Protein AF-A0A5C9ES93-F1 (afdb_monomer_lite)

Foldseek 3Di:
DDPVLVVQVVVCVVVPWDFDPDADPPPRATWIADPVRWIDGSVVRGTDDDDDDPDDDDDDDDDDDDDDDDDDDDPDPPVVVVLVVLVVVLVVVLVVLVVVLVPDDDPVVNVVSVVVNVVSVVVVQVSCVVVPHDDDDD

Radius of gyration: 21.23 Å; chains: 1; bounding box: 51×42×52 Å

pLDDT: mean 73.89, std 20.6, range [29.44, 94.56]

Structure (mmCIF, N/CA/C/O backbone):
data_AF-A0A5C9ES93-F1
#
_entry.id   AF-A0A5C9ES93-F1
#
loop_
_atom_site.group_PDB
_atom_site.id
_atom_site.type_symbol
_atom_site.label_atom_id
_atom_site.label_alt_id
_atom_site.label_comp_id
_atom_site.label_asym_id
_atom_site.label_entity_id
_atom_site.label_seq_id
_atom_site.pdbx_PDB_ins_code
_atom_site.Cartn_x
_atom_site.Cartn_y
_atom_site.Cartn_z
_atom_site.occupancy
_atom_site.B_iso_or_equiv
_atom_site.auth_seq_id
_atom_site.auth_comp_id
_atom_site.auth_asym_id
_atom_site.auth_atom_id
_atom_site.pdbx_PDB_model_num
ATOM 1 N N . MET A 1 1 ? -22.570 -1.739 -1.553 1.00 59.31 1 MET A N 1
ATOM 2 C CA . MET A 1 1 ? -22.342 -1.271 -0.170 1.00 59.31 1 MET A CA 1
ATOM 3 C C . MET A 1 1 ? -23.435 -1.861 0.704 1.00 59.31 1 MET A C 1
ATOM 5 O O . MET A 1 1 ? -24.601 -1.705 0.367 1.00 59.31 1 MET A O 1
ATOM 9 N N . ASP A 1 2 ? -23.072 -2.603 1.748 1.00 74.12 2 ASP A N 1
ATOM 10 C CA . ASP A 1 2 ? -24.030 -3.426 2.500 1.00 74.12 2 ASP A CA 1
ATOM 11 C C . ASP A 1 2 ? -24.890 -2.613 3.472 1.00 74.12 2 ASP A C 1
ATOM 13 O O . ASP A 1 2 ? -24.407 -1.670 4.101 1.00 74.12 2 ASP A O 1
ATOM 17 N N . LYS A 1 3 ? -26.145 -3.033 3.673 1.00 81.19 3 LYS A N 1
ATOM 18 C CA . LYS A 1 3 ? -27.113 -2.385 4.580 1.00 81.19 3 LYS A CA 1
ATOM 19 C C . LYS A 1 3 ? -26.547 -2.133 5.986 1.00 81.19 3 LYS A C 1
ATOM 21 O O . LYS A 1 3 ? -26.675 -1.039 6.521 1.00 81.19 3 LYS A O 1
ATOM 26 N N . LYS A 1 4 ? -25.809 -3.105 6.531 1.00 79.00 4 LYS A N 1
ATOM 27 C CA . LYS A 1 4 ? -25.158 -3.010 7.849 1.00 79.00 4 LYS A CA 1
ATOM 28 C C . LYS A 1 4 ? -24.149 -1.854 7.946 1.00 79.00 4 LYS A C 1
ATOM 30 O O . LYS A 1 4 ? -23.982 -1.271 9.015 1.00 79.00 4 LYS A O 1
ATOM 35 N N . ASN A 1 5 ? -23.475 -1.516 6.845 1.00 76.94 5 ASN A N 1
ATOM 36 C CA . ASN A 1 5 ? -22.515 -0.412 6.809 1.00 76.94 5 ASN A CA 1
ATOM 37 C C . ASN A 1 5 ? -23.223 0.947 6.779 1.00 76.94 5 ASN A C 1
ATOM 39 O O . ASN A 1 5 ? -22.760 1.882 7.428 1.00 76.94 5 ASN A O 1
ATOM 43 N N . ILE A 1 6 ? -24.365 1.031 6.094 1.00 85.38 6 ILE A N 1
ATOM 44 C CA . ILE A 1 6 ? -25.202 2.237 6.047 1.00 85.38 6 ILE A CA 1
ATOM 45 C C . ILE A 1 6 ? -25.768 2.542 7.440 1.00 85.38 6 ILE A C 1
ATOM 47 O O . ILE A 1 6 ? -25.639 3.667 7.922 1.00 85.38 6 ILE A O 1
ATOM 51 N N . ASP A 1 7 ? -26.296 1.529 8.132 1.00 87.06 7 ASP A N 1
ATOM 52 C CA . ASP A 1 7 ? -26.845 1.686 9.487 1.00 87.06 7 ASP A CA 1
ATOM 53 C C . ASP A 1 7 ? -25.773 2.170 10.480 1.00 87.06 7 ASP A C 1
ATOM 55 O O . ASP A 1 7 ? -26.003 3.078 11.284 1.00 87.06 7 ASP A O 1
ATOM 59 N N . ARG A 1 8 ? -24.555 1.620 10.375 1.00 86.81 8 ARG A N 1
ATOM 60 C CA . ARG A 1 8 ? -23.407 2.043 11.188 1.00 86.81 8 ARG A CA 1
ATOM 61 C C . ARG A 1 8 ? -23.012 3.496 10.915 1.00 86.81 8 ARG A C 1
ATOM 63 O O . ARG A 1 8 ? -22.729 4.231 11.856 1.00 86.81 8 ARG A O 1
ATOM 70 N N . MET A 1 9 ? -22.997 3.925 9.655 1.00 89.12 9 MET A N 1
ATOM 71 C CA . MET A 1 9 ? -22.690 5.314 9.290 1.00 89.12 9 MET A CA 1
AT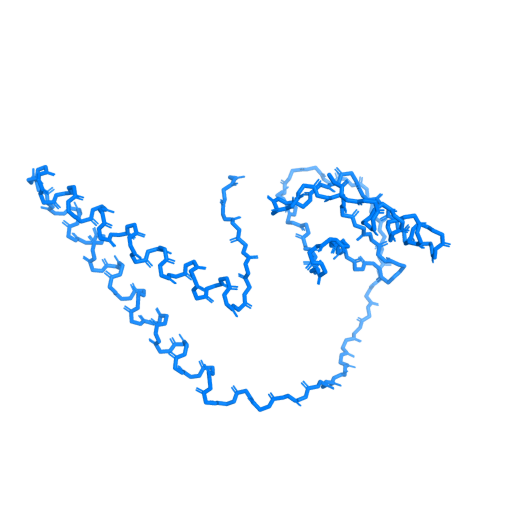OM 72 C C . MET A 1 9 ? -23.747 6.289 9.816 1.00 89.12 9 MET A C 1
ATOM 74 O O . MET A 1 9 ? -23.399 7.346 10.342 1.00 89.12 9 MET A O 1
ATOM 78 N N . ALA A 1 10 ? -25.026 5.912 9.758 1.00 92.19 10 ALA A N 1
ATOM 79 C CA . ALA A 1 10 ? -26.110 6.709 10.321 1.00 92.19 10 ALA A CA 1
ATOM 80 C C . ALA A 1 10 ? -25.997 6.858 11.852 1.00 92.19 10 ALA A C 1
ATOM 82 O O . ALA A 1 10 ? -26.289 7.923 12.394 1.00 92.19 10 ALA A O 1
ATOM 83 N N . GLU A 1 11 ? -25.557 5.818 12.567 1.00 92.12 11 GLU A N 1
ATOM 84 C CA . GLU A 1 11 ? -25.288 5.891 14.013 1.00 92.12 11 GLU A CA 1
ATOM 85 C C . GLU A 1 11 ? -24.100 6.812 14.344 1.00 92.12 11 GLU A C 1
ATOM 87 O O . GLU A 1 11 ? -24.127 7.570 15.315 1.00 92.12 11 GLU A O 1
ATOM 92 N N . LEU A 1 12 ? -23.059 6.811 13.508 1.00 91.56 12 LEU A N 1
ATOM 93 C CA . LEU A 1 12 ? -21.913 7.705 13.683 1.00 91.56 12 LEU A CA 1
ATOM 94 C C . LEU A 1 12 ? -22.305 9.178 13.540 1.00 91.56 12 LEU A C 1
ATOM 96 O O . LEU A 1 12 ? -21.875 9.999 14.352 1.00 91.56 12 LEU A O 1
ATOM 100 N N . LEU A 1 13 ? -23.166 9.503 12.575 1.00 93.38 13 LEU A N 1
ATOM 101 C CA . LEU A 1 13 ? -23.726 10.851 12.450 1.00 93.38 13 LEU A CA 1
ATOM 102 C C . LEU A 1 13 ? -24.568 11.221 13.677 1.00 93.38 13 LEU A C 1
ATOM 104 O O . LEU A 1 13 ? -24.388 12.295 14.247 1.00 93.38 13 LEU A O 1
ATOM 108 N N . ARG A 1 14 ? -25.435 10.312 14.146 1.00 91.62 14 ARG A N 1
ATOM 109 C CA . ARG A 1 14 ? -26.284 10.543 15.330 1.00 91.62 14 ARG A CA 1
ATOM 110 C C . ARG A 1 14 ? -25.485 10.745 16.620 1.00 91.62 14 ARG A C 1
ATOM 112 O O . ARG A 1 14 ? -25.855 11.577 17.440 1.00 91.62 14 ARG A O 1
ATOM 119 N N . SER A 1 15 ? -24.357 10.056 16.779 1.00 92.12 15 SER A N 1
ATOM 120 C CA . SER A 1 15 ? -23.430 10.254 17.909 1.00 92.12 15 SER A CA 1
ATOM 121 C C . SER A 1 15 ? -22.578 11.532 17.797 1.00 92.12 15 SER A C 1
ATOM 123 O O . SER A 1 15 ? -21.845 11.881 18.732 1.00 92.12 15 SER A O 1
ATOM 125 N N . GLY A 1 16 ? -22.720 12.279 16.697 1.00 88.75 16 GLY A N 1
ATOM 126 C CA . GLY A 1 16 ? -22.084 13.571 16.451 1.00 88.75 16 GLY A CA 1
ATOM 127 C C . GLY A 1 16 ? -20.667 13.470 15.889 1.00 88.75 16 GLY A C 1
ATOM 128 O O . GLY A 1 16 ? -19.856 14.353 16.153 1.00 88.75 16 GLY A O 1
ATOM 129 N N . ASN A 1 17 ? -20.356 12.391 15.168 1.00 92.88 17 ASN A N 1
ATOM 130 C CA . ASN A 1 17 ? -19.197 12.352 14.278 1.00 92.88 17 ASN A CA 1
ATOM 131 C C . ASN A 1 17 ? -19.545 13.077 12.973 1.00 92.88 17 ASN A C 1
ATOM 133 O O . ASN A 1 17 ? -20.695 13.061 12.532 1.00 92.88 17 ASN A O 1
ATOM 137 N N . THR A 1 18 ? -18.542 13.652 12.321 1.00 92.81 18 THR A N 1
ATOM 138 C CA . THR A 1 18 ? -18.719 14.399 11.073 1.00 92.81 18 THR A CA 1
ATOM 139 C C . THR A 1 18 ? -18.237 13.565 9.899 1.00 92.81 18 THR A C 1
ATOM 141 O O . THR A 1 18 ? -17.090 13.130 9.890 1.00 92.81 18 THR A O 1
ATOM 144 N N . MET A 1 19 ? -19.081 13.352 8.893 1.00 92.12 19 MET A N 1
ATOM 145 C CA . MET A 1 19 ? -18.634 12.788 7.620 1.00 92.12 19 MET A CA 1
ATOM 146 C C . MET A 1 19 ? -17.818 13.842 6.862 1.00 92.12 19 MET A C 1
ATOM 148 O O . MET A 1 19 ? -18.261 14.978 6.714 1.00 92.12 19 MET A O 1
ATOM 152 N N . LEU A 1 20 ? -16.622 13.478 6.412 1.00 89.81 20 LEU A N 1
ATOM 153 C CA . LEU A 1 20 ? -15.751 14.333 5.614 1.00 89.81 20 LEU A CA 1
ATOM 154 C C . LEU A 1 20 ? -16.002 14.109 4.121 1.00 89.81 20 LEU A C 1
ATOM 156 O O . LEU A 1 20 ? -16.471 13.049 3.714 1.00 89.81 20 LEU A O 1
ATOM 160 N N . ASN A 1 21 ? -15.597 15.072 3.293 1.00 86.75 21 ASN A N 1
ATOM 161 C CA . ASN A 1 21 ? -15.668 14.970 1.831 1.00 86.75 21 ASN A CA 1
ATOM 162 C C . ASN A 1 21 ? -14.543 14.100 1.219 1.00 86.75 21 ASN A C 1
ATOM 164 O O . ASN A 1 21 ? -14.158 14.280 0.068 1.00 86.75 21 ASN A O 1
ATOM 168 N N . TYR A 1 22 ? -13.981 13.176 2.000 1.00 84.00 22 TYR A N 1
ATOM 169 C CA . TYR A 1 22 ? -12.921 12.268 1.572 1.00 84.00 22 TYR A CA 1
ATOM 170 C C . TYR A 1 22 ? -13.434 10.833 1.603 1.00 84.00 22 TYR A C 1
ATOM 172 O O . TYR A 1 22 ? -14.169 10.447 2.515 1.00 84.00 22 TYR A O 1
ATOM 180 N N . SER A 1 23 ? -13.007 10.032 0.631 1.00 86.75 23 SER A N 1
ATOM 181 C CA . SER A 1 23 ? -13.318 8.603 0.560 1.00 86.75 23 SER A CA 1
ATOM 182 C C . SER A 1 23 ? -12.074 7.775 0.858 1.00 86.75 23 SER A C 1
ATOM 184 O O . SER A 1 23 ? -10.960 8.144 0.497 1.00 86.75 23 SER A O 1
ATOM 186 N N . CYS A 1 24 ? -12.255 6.648 1.540 1.00 80.50 24 CYS A N 1
ATOM 187 C CA . CYS A 1 24 ? -11.179 5.713 1.834 1.00 80.50 24 CYS A CA 1
ATOM 188 C C . CYS A 1 24 ? -10.667 5.079 0.525 1.00 80.50 24 CYS A C 1
ATOM 190 O O . CYS A 1 24 ? -11.471 4.442 -0.155 1.00 80.50 24 CYS A O 1
ATOM 192 N N . PRO A 1 25 ? -9.363 5.151 0.196 1.00 80.56 25 PRO A N 1
ATOM 193 C CA . PRO A 1 25 ? -8.829 4.609 -1.063 1.00 80.56 25 PRO A CA 1
ATOM 194 C C . PRO A 1 25 ? -8.956 3.080 -1.174 1.00 80.56 25 PRO A C 1
ATOM 196 O O . PRO A 1 25 ? -8.866 2.518 -2.256 1.00 80.56 25 PRO A O 1
ATOM 199 N N . GLU A 1 26 ? -9.200 2.406 -0.051 1.00 79.62 26 GLU A N 1
ATOM 200 C CA . GLU A 1 26 ? -9.215 0.943 0.058 1.00 79.62 26 GLU A CA 1
ATOM 201 C C . GLU A 1 26 ? -10.606 0.338 -0.133 1.00 79.62 26 GLU A C 1
ATOM 203 O O . GLU A 1 26 ? -10.754 -0.775 -0.624 1.00 79.62 26 GLU A O 1
ATOM 208 N N . CYS A 1 27 ? -11.646 1.048 0.309 1.00 81.38 27 CYS A N 1
ATOM 209 C CA . CYS A 1 27 ? -13.019 0.529 0.306 1.00 81.38 27 CYS A CA 1
ATOM 210 C C . CYS A 1 27 ? -14.049 1.511 -0.256 1.00 81.38 27 CYS A C 1
ATOM 212 O O . CYS A 1 27 ? -15.235 1.192 -0.302 1.00 81.38 27 CYS A O 1
ATOM 214 N N . ASN A 1 28 ? -13.608 2.707 -0.648 1.00 84.25 28 ASN A N 1
ATOM 215 C CA . ASN A 1 28 ? -14.425 3.798 -1.168 1.00 84.25 28 ASN A CA 1
ATOM 216 C C . ASN A 1 28 ? -15.548 4.283 -0.226 1.00 84.25 28 ASN A C 1
ATOM 218 O O . ASN A 1 28 ? -16.473 4.970 -0.649 1.00 84.25 28 ASN A O 1
ATOM 222 N N . SER A 1 29 ? -15.481 3.932 1.061 1.00 86.06 29 SER A N 1
ATOM 223 C CA . SER A 1 29 ? -16.395 4.454 2.079 1.00 86.06 29 SER A CA 1
ATOM 224 C C . SER A 1 29 ? -15.992 5.864 2.518 1.00 86.06 29 SER A C 1
ATOM 226 O O . SER A 1 29 ? -14.793 6.133 2.639 1.00 86.06 29 SER A O 1
ATOM 228 N N . PRO A 1 30 ? -16.956 6.741 2.846 1.00 89.12 30 PRO A N 1
ATOM 229 C CA . PRO A 1 30 ? -16.662 8.081 3.340 1.00 89.12 30 PRO A CA 1
ATOM 230 C C . PRO A 1 30 ? -15.913 8.048 4.681 1.00 89.12 30 PRO A C 1
ATOM 232 O O . PRO A 1 30 ? -16.203 7.221 5.554 1.00 89.12 30 PRO A O 1
ATOM 235 N N . ILE A 1 31 ? -14.950 8.957 4.845 1.00 91.56 31 ILE A N 1
ATOM 236 C CA . ILE A 1 31 ? -14.174 9.139 6.078 1.00 91.56 31 ILE A CA 1
ATOM 237 C C . ILE A 1 31 ? -14.989 9.935 7.096 1.00 91.56 31 ILE A C 1
ATOM 239 O O . ILE A 1 31 ? -15.719 10.858 6.748 1.00 91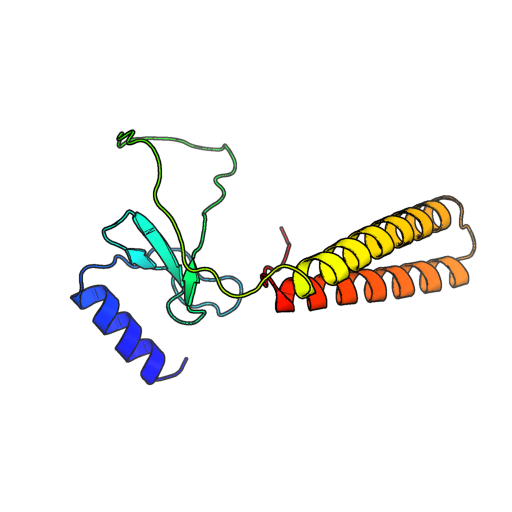.56 31 ILE A O 1
ATOM 243 N N . PHE A 1 32 ? -14.853 9.585 8.371 1.00 93.19 32 PHE A N 1
ATOM 244 C CA . PHE A 1 32 ? -15.503 10.263 9.485 1.00 93.19 32 PHE A CA 1
ATOM 245 C C . PHE A 1 32 ? -14.470 10.902 10.406 1.00 93.19 32 PHE A C 1
ATOM 247 O O . PHE A 1 32 ? -13.415 10.330 10.647 1.00 93.19 32 PHE A O 1
ATOM 254 N N . LYS A 1 33 ? -14.803 12.059 10.971 1.00 90.88 33 LYS A N 1
ATOM 255 C CA . LYS A 1 33 ? -14.056 12.743 12.024 1.00 90.88 33 LYS A CA 1
ATOM 256 C C . LYS A 1 33 ? -14.806 12.607 13.344 1.00 90.88 33 LYS A C 1
ATOM 258 O O . LYS A 1 33 ? -15.978 12.980 13.443 1.00 90.88 33 LYS A O 1
ATOM 263 N N . LYS A 1 34 ? -14.134 12.071 14.360 1.00 89.88 34 LYS A N 1
ATOM 264 C CA . LYS A 1 34 ? -14.650 12.022 15.730 1.00 89.88 34 LYS A CA 1
ATOM 265 C C . LYS A 1 34 ? -14.675 13.419 16.337 1.00 89.88 34 LYS A C 1
ATOM 267 O O . LYS A 1 34 ? -13.931 14.306 15.925 1.00 89.88 34 LYS A O 1
ATOM 272 N N . LYS A 1 35 ? -15.452 13.586 17.409 1.00 80.06 35 LYS A N 1
ATOM 273 C CA . LYS A 1 35 ? -15.423 14.803 18.241 1.00 80.06 35 LYS A CA 1
ATOM 274 C C . LYS A 1 35 ? -14.033 15.097 18.822 1.00 80.06 35 LYS A C 1
ATOM 276 O O . LYS A 1 35 ? -13.724 16.254 19.062 1.00 80.06 35 LYS A O 1
ATOM 281 N N . SER A 1 36 ? -13.198 14.067 19.007 1.00 80.88 36 SER A N 1
ATOM 282 C CA . SER A 1 36 ? -11.798 14.202 19.437 1.00 80.88 36 SER A CA 1
ATOM 283 C C . SER A 1 36 ? -10.864 14.757 18.356 1.00 80.88 36 SER A C 1
ATOM 285 O O . SER A 1 36 ? -9.722 15.079 18.655 1.00 80.88 36 SER A O 1
ATOM 287 N N . GLY A 1 37 ? -11.321 14.865 17.104 1.00 79.62 37 GLY A N 1
ATOM 288 C CA . GLY A 1 37 ? -10.520 15.334 15.974 1.00 79.62 37 GLY A CA 1
ATOM 289 C C . GLY A 1 37 ? -9.901 14.220 15.126 1.00 79.62 37 GLY A C 1
ATOM 290 O O . GLY A 1 37 ? -9.535 14.482 13.984 1.00 79.62 37 GLY A O 1
ATOM 291 N N . GLU A 1 38 ? -9.859 12.985 15.632 1.00 83.12 38 GLU A N 1
ATOM 292 C CA . GLU A 1 38 ? -9.359 11.809 14.910 1.00 83.12 38 GLU A CA 1
ATOM 293 C C . GLU A 1 38 ? -10.232 11.478 13.697 1.00 83.12 38 GLU A C 1
ATOM 295 O O . GLU A 1 38 ? -11.461 11.393 13.804 1.00 83.12 38 GLU A O 1
ATOM 300 N N . MET A 1 39 ? -9.601 11.231 12.551 1.00 86.56 39 MET A N 1
ATOM 301 C CA . MET A 1 39 ? -10.287 10.808 11.334 1.00 86.56 39 MET A CA 1
ATOM 302 C C . MET A 1 39 ? -10.162 9.296 11.162 1.00 86.56 39 MET A C 1
ATOM 304 O O . MET A 1 39 ? -9.118 8.720 11.448 1.00 86.56 39 MET A O 1
ATOM 308 N N . PHE A 1 40 ? -11.224 8.631 10.713 1.00 89.88 40 PHE A N 1
ATOM 309 C CA . PHE A 1 40 ? -11.252 7.182 10.552 1.00 89.88 40 PHE A CA 1
ATOM 310 C C . PHE A 1 40 ? -12.250 6.729 9.481 1.00 89.88 40 PHE A C 1
ATOM 312 O O . PHE A 1 40 ? -13.259 7.379 9.211 1.00 89.88 40 PHE A O 1
ATOM 319 N N . CYS A 1 41 ? -11.991 5.566 8.887 1.00 87.44 41 CYS A N 1
ATOM 320 C CA . CYS A 1 41 ? -12.927 4.876 8.010 1.00 87.44 41 CYS A CA 1
ATOM 321 C C . CYS A 1 41 ? -13.790 3.898 8.829 1.00 87.44 41 CYS A C 1
ATOM 323 O O . CYS A 1 41 ? -13.242 2.983 9.451 1.00 87.44 41 CYS A O 1
ATOM 325 N N . PRO A 1 42 ? -15.130 4.009 8.814 1.00 84.81 42 PRO A N 1
ATOM 326 C CA . PRO A 1 42 ? -16.006 3.137 9.599 1.00 84.81 42 PRO A CA 1
ATOM 327 C C . PRO A 1 42 ? -16.153 1.724 9.017 1.00 84.81 42 PRO A C 1
ATOM 329 O O . PRO A 1 42 ? -16.525 0.804 9.745 1.00 84.81 42 PRO A O 1
ATOM 332 N N . SER A 1 43 ? -15.860 1.549 7.724 1.00 82.12 43 SER A N 1
ATOM 333 C CA . SER A 1 43 ? -15.896 0.249 7.041 1.00 82.12 43 SER A CA 1
ATOM 334 C C . SER A 1 43 ? -14.601 -0.536 7.238 1.00 82.12 43 SER A C 1
ATOM 336 O O . SER A 1 43 ? -14.652 -1.713 7.574 1.00 82.12 43 SER A O 1
ATOM 338 N N . CYS A 1 44 ? -13.446 0.123 7.106 1.00 81.56 44 CYS A N 1
ATOM 339 C CA . CYS A 1 44 ? -12.136 -0.486 7.361 1.00 81.56 44 CYS A CA 1
ATOM 340 C C . CYS A 1 44 ? -11.764 -0.527 8.849 1.00 81.56 44 CYS A C 1
ATOM 342 O O . CYS A 1 44 ? -10.836 -1.239 9.217 1.00 81.56 44 CYS A O 1
ATOM 344 N N . ASN A 1 45 ? -12.448 0.261 9.687 1.00 80.62 45 ASN A N 1
ATOM 345 C CA . ASN A 1 45 ? -12.145 0.451 11.106 1.00 80.62 45 ASN A CA 1
ATOM 346 C C . ASN A 1 45 ? -10.685 0.891 11.355 1.00 80.62 45 ASN A C 1
ATOM 348 O O . ASN A 1 45 ? -10.033 0.406 12.278 1.00 80.62 45 ASN A O 1
ATOM 352 N N . ARG A 1 46 ? -10.185 1.795 10.501 1.00 76.62 46 ARG A N 1
ATOM 353 C CA . ARG A 1 46 ? -8.809 2.321 10.494 1.00 76.62 46 ARG A CA 1
ATOM 354 C C . ARG A 1 46 ? -8.808 3.840 10.625 1.00 76.62 46 ARG A C 1
ATOM 356 O O . ARG A 1 46 ? -9.675 4.488 10.041 1.00 76.62 46 ARG A O 1
ATOM 363 N N . GLU A 1 47 ? -7.839 4.387 11.350 1.00 77.31 47 GLU A N 1
ATOM 364 C CA . GLU A 1 47 ? -7.592 5.832 11.431 1.00 77.31 47 GLU A CA 1
ATOM 365 C C . GLU A 1 47 ? -6.900 6.337 10.159 1.00 77.31 47 GLU A C 1
ATOM 367 O O . GLU A 1 47 ? -6.175 5.594 9.499 1.00 77.31 47 GLU A O 1
ATOM 372 N N . VAL A 1 48 ? -7.177 7.583 9.783 1.00 77.69 48 VAL A N 1
ATOM 373 C CA . VAL A 1 48 ? -6.703 8.214 8.549 1.00 77.69 48 VAL A CA 1
ATOM 374 C C . VAL A 1 48 ? -6.035 9.535 8.903 1.00 77.69 48 VAL A C 1
ATOM 376 O O . VAL A 1 48 ? -6.592 10.337 9.646 1.00 77.69 48 VAL A O 1
ATOM 379 N N . LEU A 1 49 ? -4.851 9.773 8.347 1.00 77.06 49 LEU A N 1
ATOM 380 C CA . LEU A 1 49 ? -4.180 11.067 8.384 1.00 77.06 49 LEU A CA 1
ATOM 381 C C . LEU A 1 49 ? -4.251 11.657 6.977 1.00 77.06 49 LEU A C 1
ATOM 383 O O . LEU A 1 49 ? -3.875 10.996 6.011 1.00 77.06 49 LEU A O 1
ATOM 387 N N . LEU A 1 50 ? -4.775 12.876 6.859 1.00 67.31 50 LEU A N 1
ATOM 388 C CA . LEU A 1 50 ? -4.696 13.630 5.613 1.00 67.31 50 LEU A CA 1
ATOM 389 C C . LEU A 1 50 ? -3.290 14.221 5.531 1.00 67.31 50 LEU A C 1
ATOM 391 O O . LEU A 1 50 ? -2.874 14.947 6.432 1.00 67.31 50 LEU A O 1
ATOM 395 N N . VAL A 1 51 ? -2.557 13.873 4.477 1.00 64.38 51 VAL A N 1
ATOM 396 C CA . VAL A 1 51 ? -1.282 14.513 4.154 1.00 64.38 51 VAL A CA 1
ATOM 397 C C . VAL A 1 51 ? -1.619 15.728 3.297 1.00 64.38 51 VAL A C 1
ATOM 399 O O . VAL A 1 51 ? -2.020 15.583 2.145 1.00 64.38 51 VAL A O 1
ATOM 402 N N . GLU A 1 52 ? -1.536 16.919 3.882 1.00 53.56 52 GLU A N 1
ATOM 403 C CA . GLU A 1 52 ? -1.622 18.168 3.127 1.00 53.56 52 GLU A CA 1
ATOM 404 C C . GLU A 1 52 ? -0.321 18.324 2.329 1.00 53.56 52 GLU A C 1
ATOM 406 O O . GLU A 1 52 ? 0.754 18.483 2.904 1.00 53.56 52 GLU A O 1
ATOM 411 N N . ASN A 1 53 ? -0.400 18.246 1.000 1.00 40.91 53 ASN A N 1
ATOM 412 C CA . ASN A 1 53 ? 0.658 18.776 0.144 1.00 40.91 53 ASN A CA 1
ATOM 413 C C . ASN A 1 53 ? 0.538 20.307 0.193 1.00 40.91 53 ASN A C 1
ATOM 415 O O . ASN A 1 53 ? -0.556 20.819 -0.029 1.00 40.91 53 ASN A O 1
ATOM 419 N N . ASP A 1 54 ? 1.626 21.016 0.519 1.00 39.53 54 ASP A N 1
ATOM 420 C CA . ASP A 1 54 ? 1.682 22.471 0.765 1.00 39.53 54 ASP A CA 1
ATOM 421 C C . ASP A 1 54 ? 1.290 23.336 -0.459 1.00 39.53 54 ASP A C 1
ATOM 423 O O . ASP A 1 54 ? 2.113 24.064 -1.009 1.00 39.53 54 ASP A O 1
ATOM 427 N N . PHE A 1 55 ? 0.024 23.328 -0.872 1.00 38.97 55 PHE A N 1
ATOM 428 C CA . PHE A 1 55 ? -0.568 24.404 -1.658 1.00 38.97 55 PHE A CA 1
ATOM 429 C C . PHE A 1 55 ? -1.958 24.738 -1.102 1.00 38.97 55 PHE A C 1
ATOM 431 O O . PHE A 1 55 ? -2.882 23.936 -1.168 1.00 38.97 55 PHE A O 1
ATOM 438 N N . GLU A 1 56 ? -2.037 25.966 -0.575 1.00 36.66 56 GLU A N 1
ATOM 439 C CA . GLU A 1 56 ? -3.219 26.718 -0.119 1.00 36.66 56 GLU A CA 1
ATOM 440 C C . GLU A 1 56 ? -3.709 26.459 1.325 1.00 36.66 56 GLU A C 1
ATOM 442 O O . GLU A 1 56 ? -4.631 25.696 1.594 1.00 36.66 56 GLU A O 1
ATOM 447 N N . ARG A 1 57 ? -3.113 27.210 2.270 1.00 39.09 57 ARG A N 1
ATOM 448 C CA . ARG A 1 57 ? -3.692 27.537 3.595 1.00 39.09 57 ARG A CA 1
ATOM 449 C C . ARG A 1 57 ? -4.624 28.749 3.427 1.00 39.09 57 ARG A C 1
ATOM 451 O O . ARG A 1 57 ? -4.334 29.610 2.603 1.00 39.09 57 ARG A O 1
ATOM 458 N N . GLU A 1 58 ? -5.758 28.865 4.121 1.00 42.16 58 GLU A N 1
ATOM 459 C CA . GLU A 1 58 ? -5.940 29.191 5.555 1.00 42.16 58 GLU A CA 1
ATOM 460 C C . GLU A 1 58 ? -7.456 29.150 5.939 1.00 42.16 58 GLU A C 1
ATOM 462 O O . GLU A 1 58 ? -8.273 29.087 5.018 1.00 42.16 58 GLU A O 1
ATOM 467 N N . PRO A 1 59 ? -7.910 29.339 7.215 1.00 47.47 59 PRO A N 1
ATOM 468 C CA . PRO A 1 59 ? -7.207 29.326 8.515 1.00 47.47 59 PRO A CA 1
ATOM 469 C C . PRO A 1 59 ? -7.907 28.540 9.672 1.00 47.47 59 PRO A C 1
ATOM 471 O O . PRO A 1 59 ? -9.127 28.443 9.740 1.00 47.47 59 PRO A O 1
ATOM 474 N N . LYS A 1 60 ? -7.085 28.177 10.679 1.00 39.28 60 LYS A N 1
ATOM 475 C CA . LYS A 1 60 ? -7.323 28.157 12.152 1.00 39.28 60 LYS A CA 1
ATOM 476 C C . LYS A 1 60 ? -8.328 27.156 12.764 1.00 39.28 60 LYS A C 1
ATOM 478 O O . LYS A 1 60 ? -9.531 27.293 12.612 1.00 39.28 60 LYS A O 1
ATOM 483 N N . ASP A 1 61 ? -7.835 26.312 13.677 1.00 34.91 61 ASP A N 1
ATOM 484 C CA . ASP A 1 61 ? -7.833 26.724 15.089 1.00 34.91 61 ASP A CA 1
ATOM 485 C C . ASP A 1 61 ? -6.744 26.017 15.913 1.00 34.91 61 ASP A C 1
ATOM 487 O O . ASP A 1 61 ? -6.433 24.842 15.718 1.00 34.91 61 ASP A O 1
ATOM 491 N N . ASN A 1 62 ? -6.147 26.792 16.813 1.00 41.53 62 ASN A N 1
ATOM 492 C CA . ASN A 1 62 ? -5.100 26.396 17.745 1.00 41.53 62 ASN A CA 1
ATOM 493 C C . ASN A 1 62 ? -5.672 25.509 18.852 1.00 41.53 62 ASN A C 1
ATOM 495 O O . ASN A 1 62 ? -6.666 25.886 19.471 1.00 41.53 62 ASN A O 1
ATOM 499 N N . GLN A 1 63 ? -4.947 24.450 19.220 1.00 42.62 63 GLN A N 1
ATOM 500 C CA . GLN A 1 63 ? -4.680 24.148 20.631 1.00 42.62 63 GLN A CA 1
ATOM 501 C C . GLN A 1 63 ? -3.567 23.102 20.779 1.00 42.62 63 GLN A C 1
ATOM 503 O O . GLN A 1 63 ? -3.737 21.920 20.491 1.00 42.62 63 GLN A O 1
ATOM 508 N N . GLU A 1 64 ? -2.417 23.567 21.269 1.00 45.91 64 GLU A N 1
ATOM 509 C CA . GLU A 1 64 ? -1.428 22.745 21.965 1.00 45.91 64 GLU A CA 1
ATOM 510 C C . GLU A 1 64 ? -2.082 22.048 23.164 1.00 45.91 64 GLU A C 1
ATOM 512 O O . GLU A 1 64 ? -2.569 22.752 24.042 1.00 45.91 64 GLU A O 1
ATOM 517 N N . VAL A 1 65 ? -1.961 20.721 23.308 1.00 36.12 65 VAL A N 1
ATOM 518 C CA . VAL A 1 65 ? -1.729 20.124 24.637 1.00 36.12 65 VAL A CA 1
ATOM 519 C C . VAL A 1 65 ? -0.825 18.891 24.543 1.00 36.12 65 VAL A C 1
ATOM 521 O O . VAL A 1 65 ? -0.980 17.994 23.720 1.00 36.12 65 VAL A O 1
ATOM 524 N N . LYS A 1 66 ? 0.143 18.903 25.454 1.00 37.97 66 LYS A N 1
ATOM 525 C CA . LYS A 1 66 ? 1.189 17.939 25.779 1.00 37.97 66 LYS A CA 1
ATOM 526 C C . LYS A 1 66 ? 0.678 16.526 26.124 1.00 37.97 66 LYS A C 1
ATOM 528 O O . LYS A 1 66 ? -0.230 16.372 26.926 1.00 37.97 66 LYS A O 1
ATOM 533 N N . ARG A 1 67 ? 1.439 15.547 25.618 1.00 48.34 67 ARG A N 1
ATOM 534 C CA . ARG A 1 67 ? 2.018 14.355 26.284 1.00 48.34 67 ARG A CA 1
ATOM 535 C C . ARG A 1 67 ? 1.122 13.371 27.065 1.00 48.34 67 ARG A C 1
ATOM 537 O O . ARG A 1 67 ? 0.552 13.698 28.093 1.00 48.34 67 ARG A O 1
ATOM 544 N N . GLU A 1 68 ? 1.300 12.110 26.647 1.00 43.72 68 GLU A N 1
ATOM 545 C CA . GLU A 1 68 ? 1.388 10.863 27.435 1.00 43.72 68 GLU A CA 1
ATOM 546 C C . GLU A 1 68 ? 0.112 10.341 28.125 1.00 43.72 68 GLU A C 1
ATOM 548 O O . GLU A 1 68 ? -0.432 10.986 29.010 1.00 43.72 68 GLU A O 1
ATOM 553 N N . HIS A 1 69 ? -0.300 9.100 27.799 1.00 48.38 69 HIS A N 1
ATOM 554 C CA . HIS A 1 69 ? -0.202 7.933 28.703 1.00 48.38 69 HIS A CA 1
ATOM 555 C C . HIS A 1 69 ? -0.729 6.609 28.083 1.00 48.38 69 HIS A C 1
ATOM 557 O O . HIS A 1 69 ? -1.917 6.409 27.872 1.00 48.38 69 HIS A O 1
ATOM 563 N N . LYS A 1 70 ? 0.225 5.688 27.876 1.00 42.69 70 LYS A N 1
ATOM 564 C CA . LYS A 1 70 ? 0.264 4.242 28.207 1.00 42.69 70 LYS A CA 1
ATOM 565 C C . LYS A 1 70 ? -0.914 3.281 27.898 1.00 42.69 70 LYS A C 1
ATOM 567 O O . LYS A 1 70 ? -1.887 3.187 28.633 1.00 42.69 70 LYS A O 1
ATOM 572 N N . ASN A 1 71 ? -0.546 2.331 27.026 1.00 46.75 71 ASN A N 1
ATOM 573 C CA . ASN A 1 71 ? -0.615 0.861 27.152 1.00 46.75 71 ASN A CA 1
ATOM 574 C C . ASN A 1 71 ? -1.924 0.100 26.861 1.00 46.75 71 ASN A C 1
ATOM 576 O O . ASN A 1 71 ? -2.805 -0.012 27.707 1.00 46.75 71 ASN A O 1
ATOM 580 N N . LYS A 1 72 ? -1.861 -0.732 25.810 1.00 40.47 72 LYS A N 1
ATOM 581 C CA . LYS A 1 72 ? -2.164 -2.168 25.940 1.00 40.47 72 LYS A CA 1
ATOM 582 C C . LYS A 1 72 ? -0.993 -2.992 25.406 1.00 40.47 72 LYS A C 1
ATOM 584 O O . LYS A 1 72 ? -0.753 -3.054 24.207 1.00 40.47 72 LYS A O 1
ATOM 589 N N . ARG A 1 73 ? -0.253 -3.600 26.337 1.00 55.53 73 ARG A N 1
ATOM 590 C CA . ARG A 1 73 ? 0.770 -4.610 26.061 1.00 55.53 73 ARG A CA 1
ATOM 591 C C . ARG A 1 73 ? 0.072 -5.881 25.581 1.00 55.53 73 ARG A C 1
ATOM 593 O O . ARG A 1 73 ? -0.699 -6.468 26.334 1.00 55.53 73 ARG A O 1
ATOM 600 N N . VAL A 1 74 ? 0.383 -6.313 24.368 1.00 45.38 74 VAL A N 1
ATOM 601 C CA . VAL A 1 74 ? 0.225 -7.707 23.943 1.00 45.38 74 VAL A CA 1
ATOM 602 C C . VAL A 1 74 ? 1.601 -8.146 23.458 1.00 45.38 74 VAL A C 1
ATOM 604 O O . VAL A 1 74 ? 2.247 -7.404 22.731 1.00 45.38 74 VAL A O 1
ATOM 607 N N . ASN A 1 75 ? 2.080 -9.287 23.946 1.00 49.00 75 ASN A N 1
ATOM 608 C CA . ASN A 1 75 ? 3.422 -9.849 23.752 1.00 49.00 75 ASN A CA 1
ATOM 609 C C . ASN A 1 75 ? 3.946 -9.715 22.297 1.00 49.00 75 ASN A C 1
ATOM 611 O O . ASN A 1 75 ? 3.604 -10.517 21.432 1.00 49.00 75 ASN A O 1
ATOM 615 N N . GLN A 1 76 ? 4.764 -8.682 22.041 1.00 46.59 76 GLN A N 1
ATOM 616 C CA . GLN A 1 76 ? 5.186 -8.195 20.712 1.00 46.59 76 GLN A CA 1
ATOM 617 C C . GLN A 1 76 ? 6.688 -8.419 20.428 1.00 46.59 76 GLN A C 1
ATOM 619 O O . GLN A 1 76 ? 7.209 -7.880 19.458 1.00 46.59 76 GLN A O 1
ATOM 624 N N . SER A 1 77 ? 7.429 -9.155 21.263 1.00 53.62 77 SER A N 1
ATOM 625 C CA . SER A 1 77 ? 8.905 -9.141 21.211 1.00 53.62 77 SER A CA 1
ATOM 626 C C . SER A 1 77 ? 9.546 -10.104 20.210 1.00 53.62 77 SER A C 1
ATOM 628 O O . SER A 1 77 ? 10.619 -9.800 19.716 1.00 53.62 77 SER A O 1
ATOM 630 N N . GLU A 1 78 ? 8.930 -11.240 19.876 1.00 50.97 78 GLU A N 1
ATOM 631 C CA . GLU A 1 78 ? 9.552 -12.212 18.950 1.00 50.97 78 GLU A CA 1
ATOM 632 C C . GLU A 1 78 ? 9.033 -12.066 17.516 1.00 50.97 78 GLU A C 1
ATOM 634 O O . GLU A 1 78 ? 9.792 -12.120 16.551 1.00 50.97 78 GLU A O 1
ATOM 639 N N . ARG A 1 79 ? 7.731 -11.796 17.366 1.00 44.91 79 ARG A N 1
ATOM 640 C CA . ARG A 1 79 ? 7.088 -11.606 16.057 1.00 44.91 79 ARG A CA 1
ATOM 641 C C . ARG A 1 79 ? 7.569 -10.348 15.332 1.00 44.91 79 ARG A C 1
ATOM 643 O O . ARG A 1 79 ? 7.565 -10.330 14.109 1.00 44.91 79 ARG A O 1
ATOM 650 N N . SER A 1 80 ? 7.967 -9.310 16.067 1.00 58.28 80 SER A N 1
ATOM 651 C CA . SER A 1 80 ? 8.441 -8.051 15.480 1.00 58.28 80 SER A CA 1
ATOM 652 C C . SER A 1 80 ? 9.872 -8.157 14.951 1.00 58.28 80 SER A C 1
ATOM 654 O O . SER A 1 80 ? 10.159 -7.602 13.896 1.00 58.28 80 SER A O 1
ATOM 656 N N . THR A 1 81 ? 10.745 -8.921 15.613 1.00 69.81 81 THR A N 1
ATOM 657 C CA . THR A 1 81 ? 12.147 -9.091 15.202 1.00 69.81 81 THR A CA 1
ATOM 658 C C . THR A 1 81 ? 12.260 -9.788 13.854 1.00 69.81 81 THR A C 1
ATOM 660 O O . THR A 1 81 ? 12.893 -9.255 12.951 1.00 69.81 81 THR A O 1
ATOM 663 N N . VAL A 1 82 ? 11.560 -10.913 13.670 1.00 80.94 82 VAL A N 1
ATOM 664 C CA . VAL A 1 82 ? 11.603 -11.675 12.409 1.00 80.94 82 VAL A CA 1
ATOM 665 C C . VAL A 1 82 ? 11.045 -10.855 11.244 1.00 80.94 82 VAL A C 1
ATOM 667 O O . VAL A 1 82 ? 11.596 -10.880 10.147 1.00 80.94 82 VAL A O 1
ATOM 670 N N . ILE A 1 83 ? 9.972 -10.092 11.472 1.00 78.81 83 ILE A N 1
ATOM 671 C CA . ILE A 1 83 ? 9.396 -9.206 10.453 1.00 78.81 83 ILE A CA 1
ATOM 672 C C . ILE A 1 83 ? 10.400 -8.110 10.067 1.00 78.81 83 ILE A C 1
ATOM 674 O O . ILE A 1 83 ? 10.639 -7.896 8.880 1.00 78.81 83 ILE A O 1
ATOM 678 N N . ASN A 1 84 ? 11.042 -7.470 11.047 1.00 78.25 84 ASN A N 1
ATOM 679 C CA . ASN A 1 84 ? 12.034 -6.419 10.806 1.00 78.25 84 ASN A CA 1
ATOM 680 C C . ASN A 1 84 ? 13.289 -6.949 10.091 1.00 78.25 84 ASN A C 1
ATOM 682 O O . ASN A 1 84 ? 13.775 -6.320 9.153 1.00 78.25 84 ASN A O 1
ATOM 686 N N . GLU A 1 85 ? 13.787 -8.122 10.485 1.00 85.56 85 GLU A N 1
ATOM 687 C CA . GLU A 1 85 ? 14.894 -8.809 9.808 1.00 85.56 85 GLU A CA 1
ATOM 688 C C . GLU A 1 85 ? 14.529 -9.158 8.360 1.00 85.56 85 GLU A C 1
ATOM 690 O O . GLU A 1 85 ? 15.323 -8.946 7.442 1.00 85.56 85 GLU A O 1
ATOM 695 N N . THR A 1 86 ? 13.298 -9.623 8.137 1.00 85.19 86 THR A N 1
ATOM 696 C CA . THR A 1 86 ? 12.788 -9.939 6.797 1.00 85.19 86 THR A CA 1
ATOM 697 C C . THR A 1 86 ? 12.727 -8.688 5.918 1.00 85.19 86 THR A C 1
ATOM 699 O O . THR A 1 86 ? 13.175 -8.728 4.771 1.00 85.19 86 THR A O 1
ATOM 702 N N . PHE A 1 87 ? 12.244 -7.559 6.446 1.00 87.31 87 PHE A N 1
ATOM 703 C CA . PHE A 1 87 ? 12.235 -6.284 5.722 1.00 87.31 87 PHE A CA 1
ATOM 704 C C . PHE A 1 87 ? 13.642 -5.814 5.354 1.00 87.31 87 PHE A C 1
ATOM 706 O O . PHE A 1 87 ? 13.875 -5.458 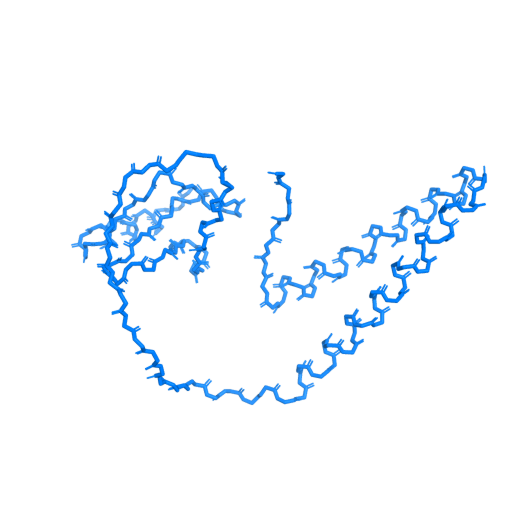4.200 1.00 87.31 87 PHE A O 1
ATOM 713 N N . ALA A 1 88 ? 14.591 -5.874 6.291 1.00 85.19 88 ALA A N 1
ATOM 714 C CA . ALA A 1 88 ? 15.974 -5.483 6.030 1.00 85.19 88 ALA A CA 1
ATOM 715 C C . ALA A 1 88 ? 16.594 -6.306 4.885 1.00 85.19 88 ALA A C 1
ATOM 717 O O . ALA A 1 88 ? 17.231 -5.752 3.988 1.00 85.19 88 ALA A O 1
ATOM 718 N N . ILE A 1 89 ? 16.351 -7.621 4.864 1.00 91.44 89 ILE A N 1
ATOM 719 C CA . ILE A 1 89 ? 16.830 -8.506 3.792 1.00 91.44 89 ILE A CA 1
ATOM 720 C C . ILE A 1 89 ? 16.179 -8.150 2.449 1.00 91.44 89 ILE A C 1
ATOM 722 O O . ILE A 1 89 ? 16.875 -8.078 1.429 1.00 91.44 89 ILE A O 1
ATOM 726 N N . LEU A 1 90 ? 14.862 -7.923 2.430 1.00 88.50 90 LEU A N 1
ATOM 727 C CA . LEU A 1 90 ? 14.132 -7.544 1.218 1.00 88.50 90 LEU A CA 1
ATOM 728 C C . LEU A 1 90 ? 14.636 -6.214 0.653 1.00 88.50 90 LEU A C 1
ATOM 730 O O . LEU A 1 90 ? 14.889 -6.131 -0.549 1.00 88.50 90 LEU A O 1
ATOM 734 N N . GLU A 1 91 ? 14.872 -5.210 1.498 1.00 87.94 91 GLU A N 1
ATOM 735 C CA . GLU A 1 91 ? 15.464 -3.941 1.071 1.00 87.94 91 GLU A CA 1
ATOM 736 C C . GLU A 1 91 ? 16.838 -4.135 0.425 1.00 87.94 91 GLU A C 1
ATOM 738 O O . GLU A 1 91 ? 17.112 -3.586 -0.645 1.00 87.94 91 GLU A O 1
ATOM 743 N N . THR A 1 92 ? 17.713 -4.931 1.045 1.00 91.94 92 THR A N 1
ATOM 744 C CA . THR A 1 92 ? 19.032 -5.234 0.478 1.00 91.94 92 THR A CA 1
ATOM 745 C C . THR A 1 92 ? 18.910 -5.912 -0.884 1.00 91.94 92 THR A C 1
ATOM 747 O O . THR A 1 92 ? 19.650 -5.574 -1.810 1.00 91.94 92 THR A O 1
ATOM 750 N N . LYS A 1 93 ? 17.970 -6.849 -1.044 1.00 93.50 93 LYS A N 1
ATOM 751 C CA . LYS A 1 93 ? 17.760 -7.542 -2.320 1.00 93.50 93 LYS A CA 1
ATOM 752 C C . LYS A 1 93 ? 17.174 -6.632 -3.389 1.00 93.50 93 LYS A C 1
ATOM 754 O O . LYS A 1 93 ? 17.655 -6.683 -4.513 1.00 93.50 93 LYS A O 1
ATOM 759 N N . ILE A 1 94 ? 16.227 -5.761 -3.053 1.00 92.62 94 ILE A N 1
ATOM 760 C CA . ILE A 1 94 ? 15.689 -4.775 -3.998 1.00 92.62 94 ILE A CA 1
ATOM 761 C C . ILE A 1 94 ? 16.802 -3.865 -4.509 1.00 92.62 94 ILE A C 1
ATOM 763 O O . ILE A 1 94 ? 16.948 -3.715 -5.720 1.00 92.62 94 ILE A O 1
ATOM 767 N N . ARG A 1 95 ? 17.643 -3.329 -3.614 1.00 93.19 95 ARG A N 1
ATOM 768 C CA . ARG A 1 95 ? 18.795 -2.506 -4.017 1.00 93.19 95 ARG A CA 1
ATOM 769 C C . ARG A 1 95 ? 19.725 -3.259 -4.972 1.00 93.19 95 ARG A C 1
ATOM 771 O O . ARG A 1 95 ? 20.129 -2.702 -5.986 1.00 93.19 95 ARG A O 1
ATOM 778 N N . TRP A 1 96 ? 20.008 -4.532 -4.693 1.00 94.25 96 TRP A N 1
ATOM 779 C CA . TRP A 1 96 ? 20.823 -5.371 -5.576 1.00 94.25 96 TRP A CA 1
ATOM 780 C C . TRP A 1 96 ? 20.194 -5.567 -6.965 1.00 94.25 96 TRP A C 1
ATOM 782 O O . TRP A 1 96 ? 20.891 -5.491 -7.971 1.00 94.25 96 TRP A O 1
ATOM 792 N N . VAL A 1 97 ? 18.879 -5.789 -7.046 1.00 92.88 97 VAL A N 1
ATOM 793 C CA . VAL A 1 97 ? 18.176 -5.945 -8.333 1.00 92.88 97 VAL A CA 1
ATOM 794 C C . VAL A 1 97 ? 18.189 -4.642 -9.130 1.00 92.88 97 VAL A C 1
ATOM 796 O O . VAL A 1 97 ? 18.391 -4.674 -10.340 1.00 92.88 97 VAL A O 1
ATOM 799 N N . LEU A 1 98 ? 18.017 -3.498 -8.463 1.00 92.56 98 LEU A N 1
ATOM 800 C CA . LEU A 1 98 ? 18.071 -2.183 -9.106 1.00 92.56 98 LEU A CA 1
ATOM 801 C C . LEU A 1 98 ? 19.453 -1.899 -9.714 1.00 92.56 98 LEU A C 1
ATOM 803 O O . LEU A 1 98 ? 19.526 -1.443 -10.851 1.00 92.56 98 LEU A O 1
ATOM 807 N N . ASP A 1 99 ? 20.533 -2.240 -9.006 1.00 94.38 99 ASP A N 1
ATOM 808 C CA . ASP A 1 99 ? 21.908 -2.152 -9.525 1.00 94.38 99 ASP A CA 1
ATOM 809 C C . ASP A 1 99 ? 22.114 -3.036 -10.771 1.00 94.38 99 ASP A C 1
ATOM 811 O O . ASP A 1 99 ? 22.694 -2.616 -11.778 1.00 94.38 99 ASP A O 1
ATOM 815 N N . LYS A 1 100 ? 21.551 -4.252 -10.760 1.00 93.25 100 LYS A N 1
ATOM 816 C CA . LYS A 1 100 ? 21.588 -5.145 -11.928 1.00 93.25 100 LYS A CA 1
ATOM 817 C C . LYS A 1 100 ? 20.810 -4.593 -13.112 1.00 93.25 100 LYS A C 1
ATOM 819 O O . LYS A 1 100 ? 21.305 -4.666 -14.228 1.00 93.25 100 LYS A O 1
ATOM 824 N N . ILE A 1 101 ? 19.649 -3.989 -12.884 1.00 93.06 101 ILE A N 1
ATOM 825 C CA . ILE A 1 101 ? 18.854 -3.356 -13.944 1.00 93.06 101 ILE A CA 1
ATOM 826 C C . ILE A 1 101 ? 19.623 -2.209 -14.613 1.00 93.06 101 ILE A C 1
ATOM 828 O O . ILE A 1 101 ? 19.565 -2.080 -15.830 1.00 93.06 101 ILE A O 1
ATOM 832 N N . GLN A 1 102 ? 20.360 -1.397 -13.849 1.00 90.62 102 GLN A N 1
ATOM 833 C CA . GLN A 1 102 ? 21.106 -0.253 -14.393 1.00 90.62 102 GLN A CA 1
ATOM 834 C C . GLN A 1 102 ? 22.245 -0.653 -15.336 1.00 90.62 102 GLN A C 1
ATOM 836 O O . GLN A 1 102 ? 22.592 0.107 -16.238 1.00 90.62 102 GLN A O 1
ATOM 841 N N . THR A 1 103 ? 22.838 -1.825 -15.118 1.00 92.75 103 THR A N 1
ATOM 842 C CA . THR A 1 103 ? 23.988 -2.318 -15.889 1.00 92.75 103 THR A CA 1
ATOM 843 C C . THR A 1 103 ? 23.601 -3.347 -16.953 1.00 92.75 103 THR A C 1
ATOM 845 O O . THR A 1 103 ? 24.434 -3.717 -17.781 1.00 92.75 103 THR A O 1
ATOM 848 N N . GLU A 1 104 ? 22.345 -3.799 -16.961 1.00 91.12 104 GLU A N 1
ATOM 849 C CA . GLU A 1 104 ? 21.859 -4.820 -17.880 1.00 91.12 104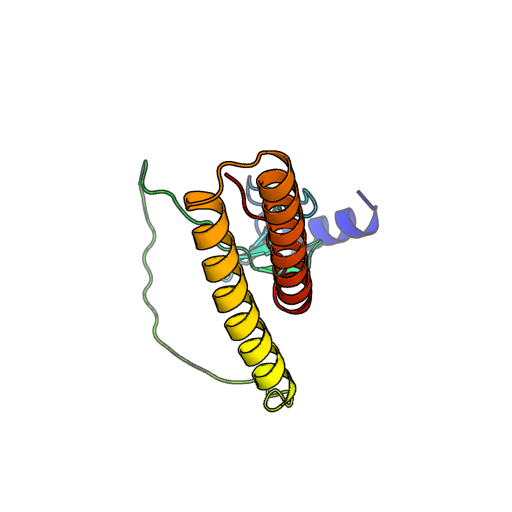 GLU A CA 1
ATOM 850 C C . GLU A 1 104 ? 21.488 -4.229 -19.242 1.00 91.12 104 GLU A C 1
ATOM 852 O O . GLU A 1 104 ? 20.760 -3.245 -19.355 1.00 91.12 104 GLU A O 1
ATOM 857 N N . THR A 1 105 ? 21.956 -4.886 -20.299 1.00 90.25 105 THR A N 1
ATOM 858 C CA . THR A 1 105 ? 21.683 -4.496 -21.691 1.00 90.25 105 THR A CA 1
ATOM 859 C C . THR A 1 105 ? 20.857 -5.546 -22.427 1.00 90.25 105 THR A C 1
ATOM 861 O O . THR A 1 105 ? 20.276 -5.258 -23.475 1.00 90.25 105 THR A O 1
ATOM 864 N N . GLN A 1 106 ? 20.749 -6.762 -21.880 1.00 94.56 106 GLN A N 1
ATOM 865 C CA . GLN A 1 106 ? 19.939 -7.828 -22.450 1.00 94.56 106 GLN A CA 1
ATOM 866 C C . GLN A 1 106 ? 18.474 -7.682 -22.029 1.00 94.56 106 GLN A C 1
ATOM 868 O O . GLN A 1 106 ? 18.123 -7.850 -20.860 1.00 94.56 106 GLN A O 1
ATOM 873 N N . TYR A 1 107 ? 17.591 -7.451 -23.003 1.00 89.56 107 TYR A N 1
ATOM 874 C CA . TYR A 1 107 ? 16.146 -7.295 -22.782 1.00 89.56 107 TYR A CA 1
ATOM 875 C C . TYR A 1 107 ? 15.504 -8.476 -22.027 1.00 89.56 107 TYR A C 1
ATOM 877 O O . TYR A 1 107 ? 14.663 -8.289 -21.145 1.00 89.56 107 TYR A O 1
ATOM 885 N N . GLU A 1 108 ? 15.935 -9.700 -22.335 1.00 90.94 108 GLU A N 1
ATOM 886 C CA . GLU A 1 108 ? 15.450 -10.922 -21.684 1.00 90.94 108 GLU A CA 1
ATOM 887 C C . GLU A 1 108 ? 15.774 -10.932 -20.180 1.00 90.94 108 GLU A C 1
ATOM 889 O O . GLU A 1 108 ? 14.940 -11.287 -19.346 1.00 90.94 108 GLU A O 1
ATOM 894 N N . MET A 1 109 ? 16.983 -10.499 -19.815 1.00 90.50 109 MET A N 1
ATOM 895 C CA . MET A 1 109 ? 17.420 -10.419 -18.419 1.00 90.50 109 MET A CA 1
ATOM 896 C C . MET A 1 109 ? 16.745 -9.254 -17.700 1.00 90.50 109 MET A C 1
ATOM 898 O O . MET A 1 109 ? 16.289 -9.416 -16.569 1.00 90.50 109 MET A O 1
ATOM 902 N N . LEU A 1 110 ? 16.569 -8.122 -18.386 1.00 90.56 110 LEU A N 1
ATOM 903 C CA . LEU A 1 110 ? 15.818 -6.980 -17.877 1.00 90.56 110 LEU A CA 1
ATOM 904 C C . LEU A 1 110 ? 14.381 -7.372 -17.504 1.00 90.56 110 LEU A C 1
ATOM 906 O O . LEU A 1 110 ? 13.917 -7.060 -16.409 1.00 90.56 110 LEU A O 1
ATOM 910 N N . THR A 1 111 ? 13.698 -8.126 -18.367 1.00 90.69 111 THR A N 1
ATOM 911 C CA . THR A 1 111 ? 12.337 -8.626 -18.107 1.00 90.69 111 THR A CA 1
ATOM 912 C C . THR A 1 111 ? 12.293 -9.513 -16.862 1.00 90.69 111 THR A C 1
ATOM 914 O O . THR A 1 111 ? 11.411 -9.357 -16.014 1.00 90.69 111 THR A O 1
ATOM 917 N N . LYS A 1 112 ? 13.284 -10.399 -16.698 1.00 93.19 112 LYS A N 1
ATOM 918 C CA . LYS A 1 112 ? 13.414 -11.254 -15.508 1.00 93.19 112 LYS A CA 1
ATOM 919 C C . LYS A 1 112 ? 13.656 -10.437 -14.240 1.00 93.19 112 LYS A C 1
ATOM 921 O O . LYS A 1 112 ? 13.017 -10.708 -13.225 1.00 93.19 112 LYS A O 1
ATOM 926 N N . TYR A 1 113 ? 14.518 -9.421 -14.285 1.00 92.62 113 TYR A N 1
ATOM 927 C CA . TYR A 1 113 ? 14.762 -8.547 -13.135 1.00 92.62 113 TYR A CA 1
ATOM 928 C C . TYR A 1 113 ? 13.528 -7.733 -12.749 1.00 92.62 113 TYR A C 1
ATOM 930 O O . TYR A 1 113 ? 13.229 -7.622 -11.564 1.00 92.62 113 TYR A O 1
ATOM 938 N N . LEU A 1 114 ? 12.770 -7.222 -13.722 1.00 90.69 114 LEU A N 1
ATOM 939 C CA . LEU A 1 114 ? 11.515 -6.509 -13.467 1.00 90.69 114 LEU A CA 1
ATOM 940 C C . LEU A 1 114 ? 10.451 -7.425 -12.848 1.00 90.69 114 LEU A C 1
ATOM 942 O O . LEU A 1 114 ? 9.747 -7.022 -11.921 1.00 90.69 114 LEU A O 1
ATOM 946 N N . MET A 1 115 ? 10.356 -8.671 -13.316 1.00 91.50 115 MET A N 1
ATOM 947 C CA . MET A 1 115 ? 9.441 -9.664 -12.752 1.00 91.50 115 MET A CA 1
ATOM 948 C C . MET A 1 115 ? 9.826 -10.037 -11.316 1.00 91.50 115 MET A C 1
ATOM 950 O O . MET A 1 115 ? 8.964 -10.097 -10.441 1.00 91.50 115 MET A O 1
ATOM 954 N N . LEU A 1 116 ? 11.120 -10.203 -11.051 1.00 92.31 116 LEU A N 1
ATOM 955 C CA . LEU A 1 116 ? 11.639 -10.459 -9.711 1.00 92.31 116 LEU A CA 1
ATOM 956 C C . LEU A 1 116 ? 11.420 -9.254 -8.781 1.00 92.31 116 LEU A C 1
ATOM 958 O O . LEU A 1 116 ? 11.007 -9.428 -7.637 1.00 92.31 116 LEU A O 1
ATOM 962 N N . LEU A 1 117 ? 11.619 -8.027 -9.270 1.00 92.25 117 LEU A N 1
ATOM 963 C CA . LEU A 1 117 ? 11.347 -6.802 -8.516 1.00 92.25 117 LEU A CA 1
ATOM 964 C C . LEU A 1 117 ? 9.864 -6.695 -8.135 1.00 92.25 117 LEU A C 1
ATOM 966 O O . LEU A 1 117 ? 9.548 -6.362 -6.994 1.00 92.25 117 LEU A O 1
ATOM 970 N N . LYS A 1 118 ? 8.958 -7.040 -9.060 1.00 90.44 118 LYS A N 1
ATOM 971 C CA . LYS A 1 118 ? 7.517 -7.117 -8.794 1.00 90.44 118 LYS A CA 1
ATOM 972 C C . LYS A 1 118 ? 7.210 -8.109 -7.669 1.00 90.44 118 LYS A C 1
ATOM 974 O O . LYS A 1 118 ? 6.503 -7.746 -6.737 1.00 90.44 118 LYS A O 1
ATOM 979 N N . GLN A 1 119 ? 7.776 -9.315 -7.716 1.00 92.38 119 GLN A N 1
ATOM 980 C CA . GLN A 1 119 ? 7.580 -10.327 -6.668 1.00 92.38 119 GLN A CA 1
ATOM 981 C C . GLN A 1 119 ? 8.097 -9.854 -5.302 1.00 92.38 119 GLN A C 1
ATOM 983 O O . GLN A 1 119 ? 7.424 -10.035 -4.291 1.00 92.38 119 GLN A O 1
ATOM 988 N N . LEU A 1 120 ? 9.268 -9.211 -5.253 1.00 88.94 120 LEU A N 1
ATOM 989 C CA . LEU A 1 120 ? 9.807 -8.657 -4.005 1.00 88.94 120 LEU A CA 1
ATOM 990 C C . LEU A 1 120 ? 8.915 -7.544 -3.439 1.00 88.94 120 LEU A C 1
ATOM 992 O O . LEU A 1 120 ? 8.678 -7.505 -2.232 1.00 88.94 120 LEU A O 1
ATOM 996 N N . TYR A 1 121 ? 8.390 -6.670 -4.299 1.00 87.19 121 TYR A N 1
ATOM 997 C CA . TYR A 1 121 ? 7.464 -5.616 -3.891 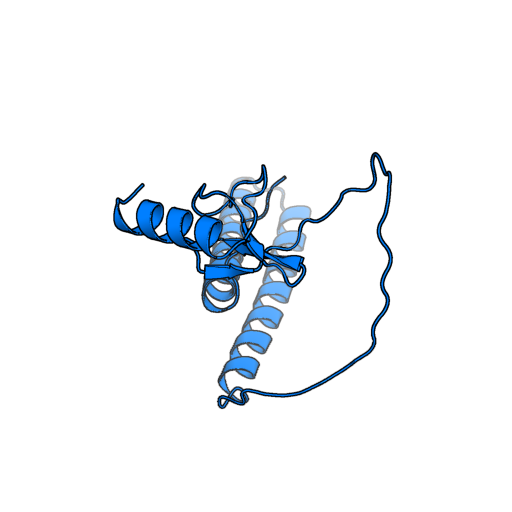1.00 87.19 121 TYR A CA 1
ATOM 998 C C . TYR A 1 121 ? 6.125 -6.189 -3.407 1.00 87.19 121 TYR A C 1
ATOM 1000 O O . TYR A 1 121 ? 5.608 -5.743 -2.389 1.00 87.19 121 TYR A O 1
ATOM 1008 N N . GLU A 1 122 ? 5.592 -7.224 -4.062 1.00 88.19 122 GLU A N 1
ATOM 1009 C CA . GLU A 1 122 ? 4.400 -7.948 -3.596 1.00 88.19 122 GLU A CA 1
ATOM 1010 C C . GLU A 1 122 ? 4.610 -8.575 -2.215 1.00 88.19 122 GLU A C 1
ATOM 1012 O O . GLU A 1 122 ? 3.716 -8.511 -1.374 1.00 88.19 122 GLU A O 1
ATOM 1017 N N . ILE A 1 123 ? 5.796 -9.127 -1.938 1.00 86.94 123 ILE A N 1
ATOM 1018 C CA . ILE A 1 123 ? 6.120 -9.659 -0.610 1.00 86.94 123 ILE A CA 1
ATOM 1019 C C . ILE A 1 123 ? 6.128 -8.527 0.424 1.00 86.94 123 ILE A C 1
ATOM 1021 O O . ILE A 1 123 ? 5.487 -8.669 1.464 1.00 86.94 123 ILE A O 1
ATOM 1025 N N . ILE A 1 124 ? 6.760 -7.385 0.131 1.00 83.94 124 ILE A N 1
ATOM 1026 C CA . ILE A 1 124 ? 6.724 -6.199 1.007 1.00 83.94 124 ILE A CA 1
ATOM 1027 C C . ILE A 1 124 ? 5.285 -5.753 1.261 1.00 83.94 124 ILE A C 1
ATOM 1029 O O . ILE A 1 124 ? 4.926 -5.521 2.412 1.00 83.94 124 ILE A O 1
ATOM 1033 N N . GLN A 1 125 ? 4.457 -5.693 0.216 1.00 79.38 125 GLN A N 1
ATOM 1034 C CA . GLN A 1 125 ? 3.042 -5.346 0.324 1.00 79.38 125 GLN A CA 1
ATOM 1035 C C . GLN A 1 125 ? 2.245 -6.394 1.108 1.00 79.38 125 GLN A C 1
ATOM 1037 O O . GLN A 1 125 ? 1.325 -6.054 1.834 1.00 79.38 125 GLN A O 1
ATOM 1042 N N . SER A 1 126 ? 2.590 -7.678 1.031 1.00 78.94 126 SER A N 1
ATOM 1043 C CA . SER A 1 126 ? 1.918 -8.720 1.817 1.00 78.94 126 SER A CA 1
ATOM 1044 C C . SER A 1 126 ? 2.277 -8.638 3.304 1.00 78.94 126 SER A C 1
ATOM 1046 O O . SER A 1 126 ? 1.419 -8.828 4.168 1.00 78.94 126 SER A O 1
ATOM 1048 N N . ILE A 1 127 ? 3.529 -8.287 3.617 1.00 73.38 127 ILE A N 1
ATOM 1049 C CA . ILE A 1 127 ? 3.988 -8.093 4.992 1.00 73.38 127 ILE A CA 1
ATOM 1050 C C . ILE A 1 127 ? 3.401 -6.787 5.535 1.00 73.38 127 ILE A C 1
ATOM 1052 O O . ILE A 1 127 ? 2.870 -6.792 6.644 1.00 73.38 127 ILE A O 1
ATOM 1056 N N . SER A 1 128 ? 3.383 -5.713 4.735 1.00 59.41 128 SER A N 1
ATOM 1057 C CA . SER A 1 128 ? 2.694 -4.473 5.087 1.00 59.41 128 SER A CA 1
ATOM 1058 C C . SER A 1 128 ? 1.199 -4.720 5.243 1.00 59.41 128 SER A C 1
ATOM 1060 O O . SER A 1 128 ? 0.673 -4.356 6.266 1.00 59.41 128 SER A O 1
ATOM 1062 N N . HIS A 1 129 ? 0.497 -5.466 4.394 1.00 49.94 129 HIS A N 1
ATOM 1063 C CA . HIS A 1 129 ? -0.915 -5.809 4.620 1.00 49.94 129 HIS A CA 1
ATOM 1064 C C . HIS A 1 129 ? -1.154 -6.665 5.878 1.00 49.94 129 HIS A C 1
ATOM 1066 O O . HIS A 1 129 ? -2.259 -6.650 6.423 1.00 49.94 129 HIS A O 1
ATOM 1072 N N . THR A 1 130 ? -0.129 -7.355 6.389 1.00 50.22 130 THR A N 1
ATOM 1073 C CA . THR A 1 130 ? -0.186 -8.080 7.669 1.00 50.22 130 THR A CA 1
ATOM 1074 C C . THR A 1 130 ? 0.110 -7.165 8.879 1.00 50.22 130 THR A C 1
ATOM 1076 O O . THR A 1 130 ? -0.194 -7.543 10.011 1.00 50.22 130 THR A O 1
ATOM 1079 N N . SER A 1 131 ? 0.627 -5.940 8.676 1.00 45.06 131 SER A N 1
ATOM 1080 C CA . SER A 1 131 ? 0.936 -4.964 9.747 1.00 45.06 131 SER A CA 1
ATOM 1081 C C . SER A 1 131 ? 0.377 -3.528 9.589 1.00 45.06 131 SER A C 1
ATOM 1083 O O . SER A 1 131 ? 0.326 -2.809 10.580 1.00 45.06 131 SER A O 1
ATOM 1085 N N . PHE A 1 132 ? -0.060 -3.106 8.402 1.00 38.44 132 PHE A N 1
ATOM 1086 C CA . PHE A 1 132 ? -0.640 -1.826 7.963 1.00 38.44 132 PHE A CA 1
ATOM 1087 C C . PHE A 1 132 ? -0.835 -1.836 6.418 1.00 38.44 132 PHE A C 1
ATOM 1089 O O . PHE A 1 132 ? 0.085 -1.547 5.657 1.00 38.44 132 PHE A O 1
ATOM 1096 N N . SER A 1 133 ? -2.027 -2.190 5.930 1.00 29.44 133 SER A N 1
ATOM 1097 C CA . SER A 1 133 ? -2.392 -2.062 4.510 1.00 29.44 133 SER A CA 1
ATOM 1098 C C . SER A 1 133 ? -2.489 -0.585 4.109 1.00 29.44 133 SER A C 1
ATOM 1100 O O . SER A 1 133 ? -3.291 0.144 4.703 1.00 29.44 133 SER A O 1
ATOM 1102 N N . MET A 1 134 ? -1.704 -0.141 3.130 1.00 30.81 134 MET A N 1
ATOM 1103 C CA . MET A 1 134 ? -1.854 1.175 2.504 1.00 30.81 134 MET A CA 1
ATOM 1104 C C . MET A 1 134 ? -1.329 1.100 1.060 1.00 30.81 134 MET A C 1
ATOM 1106 O O . MET A 1 134 ? -0.153 0.783 0.881 1.00 30.81 134 MET A O 1
ATOM 1110 N N . PRO A 1 135 ? -2.149 1.369 0.027 1.00 39.69 135 PRO A N 1
ATOM 1111 C CA . PRO A 1 135 ? -1.682 1.423 -1.346 1.00 39.69 135 PRO A CA 1
ATOM 1112 C C . PRO A 1 135 ? -1.066 2.796 -1.629 1.00 39.69 135 PRO A C 1
ATOM 1114 O O . PRO A 1 135 ? -1.649 3.838 -1.331 1.00 39.69 135 PRO A O 1
ATOM 1117 N N . GLU A 1 136 ? 0.123 2.760 -2.222 1.00 43.72 136 GLU A N 1
ATOM 1118 C CA . GLU A 1 136 ? 0.782 3.868 -2.911 1.00 43.72 136 GLU A CA 1
ATOM 1119 C C . GLU A 1 136 ? 0.044 4.253 -4.207 1.00 43.72 136 GLU A C 1
ATOM 1121 O O . GLU A 1 136 ? -0.518 3.384 -4.881 1.00 43.72 136 GLU A O 1
ATOM 1126 N N . LYS A 1 137 ? 0.248 5.524 -4.598 1.00 32.94 137 LYS A N 1
ATOM 1127 C CA . LYS A 1 137 ? 0.023 6.204 -5.897 1.00 32.94 137 LYS A CA 1
ATOM 1128 C C . LYS A 1 137 ? -1.229 7.091 -5.942 1.00 32.94 137 LYS A C 1
ATOM 1130 O O . LYS A 1 137 ? -2.327 6.609 -5.697 1.00 32.94 137 LYS A O 1
ATOM 1135 N N . LEU A 1 138 ? -1.139 8.381 -6.280 1.00 32.19 138 LEU A N 1
ATOM 1136 C CA . LEU A 1 138 ? -0.072 9.220 -6.862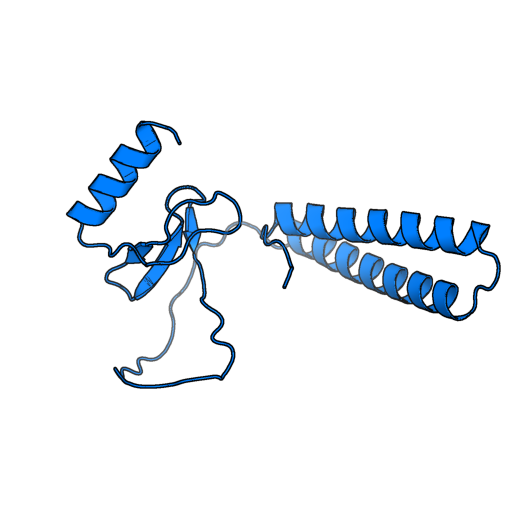 1.00 32.19 138 LEU A CA 1
ATOM 1137 C C . LEU A 1 138 ? -0.045 10.591 -6.178 1.00 32.19 138 LEU A C 1
ATOM 1139 O O . LEU A 1 138 ? -1.134 11.037 -5.756 1.00 32.19 138 LEU A O 1
#

Secondary structure (DSSP, 8-state):
--HHHHHHHHHHHHTT-EEEEEE-TTT-PEEEE-TTS-EEETTTTEEE-----SS---------------------TTHHHHHHHHHHHHHHHHHHHHHHHHH---HHHHHHHHHHHHHHHHHHHHHHHHH-------

Sequence (138 aa):
MDKKNIDRMAELLRSGNTMLNYSCPECNSPIFKKKSGEMFCPSCNREVLLVENDFEREPKDNQEVKREHKNKRVNQSERSTVINETFAILETKIRWVLDKIQTETQYEMLTKYLMLLKQLYEIIQSISHTSFSMPEKL